Protein AF-A0A7C2UEB3-F1 (afdb_monomer_lite)

Radius of gyration: 16.17 Å; chains: 1; bounding box: 50×46×29 Å

Foldseek 3Di:
DDDPPPPPVPPLPLDADDLVRQQVLQVVLPHHRPQWDDDPVGSQEIEGNDAPDDPSSVVSSVVVSVVSNHDYDYDNDDPDPDD

Secondary structure (DSSP, 8-state):
--------------PPPPHHHHHHHHHHTTPPTTSEE--STTTTEEEE--SS--HHHHHHHHHHHHHTT-EEEE-S-------

pLDDT: mean 84.92, std 16.54, range [39.53, 98.38]

Sequence (83 aa):
MIAALSLSACATTARMHSEAELNSAATACGFALGQLAQDEEEKKLLFIMEANPTAAKQVCVKQWAKQNGLKPVFIDAVDWVRE

Structure (mmCIF, N/CA/C/O backbone):
data_AF-A0A7C2UEB3-F1
#
_entry.id   AF-A0A7C2UEB3-F1
#
loop_
_atom_site.group_PDB
_atom_site.id
_atom_site.type_symbol
_atom_site.label_atom_id
_atom_site.label_alt_id
_atom_site.label_comp_id
_atom_site.label_asym_id
_atom_site.label_entity_id
_atom_site.label_seq_id
_atom_site.pdbx_PDB_ins_code
_atom_site.Cartn_x
_atom_site.Cartn_y
_atom_site.Cartn_z
_atom_site.occupancy
_atom_site.B_iso_or_equiv
_atom_site.auth_seq_id
_atom_site.auth_comp_id
_atom_site.auth_asym_id
_atom_site.auth_atom_id
_atom_site.pdbx_PDB_model_num
ATOM 1 N N . MET A 1 1 ? -32.569 29.111 17.708 1.00 39.53 1 MET A N 1
ATOM 2 C CA . MET A 1 1 ? -32.144 27.721 17.979 1.00 39.53 1 MET A CA 1
ATOM 3 C C . MET A 1 1 ? -30.774 27.532 17.361 1.00 39.53 1 MET A C 1
ATOM 5 O O . MET A 1 1 ? -30.638 27.717 16.161 1.00 39.53 1 MET A O 1
ATOM 9 N N . ILE A 1 2 ? -29.758 27.281 18.184 1.00 53.69 2 ILE A N 1
ATOM 10 C CA . ILE A 1 2 ? -28.374 27.086 17.743 1.00 53.69 2 ILE A CA 1
ATOM 11 C C . ILE A 1 2 ? -28.248 25.614 17.344 1.00 53.69 2 ILE A C 1
ATOM 13 O O . ILE A 1 2 ? -28.362 24.735 18.194 1.00 53.69 2 ILE A O 1
ATOM 17 N N . ALA A 1 3 ? -28.099 25.347 16.048 1.00 57.31 3 ALA A N 1
ATOM 18 C CA . ALA A 1 3 ? -27.857 24.005 15.537 1.00 57.31 3 ALA A CA 1
ATOM 19 C C . ALA A 1 3 ? -26.428 23.586 15.915 1.00 57.31 3 ALA A C 1
ATOM 21 O O . ALA A 1 3 ? -25.454 24.084 15.353 1.00 57.31 3 ALA A O 1
ATOM 22 N N . ALA A 1 4 ? -26.304 22.698 16.900 1.00 58.84 4 ALA A N 1
ATOM 23 C CA . ALA A 1 4 ? -25.045 22.053 17.233 1.00 58.84 4 ALA A CA 1
ATOM 24 C C . ALA A 1 4 ? -24.700 21.051 16.122 1.00 58.84 4 ALA A C 1
ATOM 26 O O . ALA A 1 4 ? -25.212 19.935 16.091 1.00 58.84 4 ALA A O 1
ATOM 27 N N . LEU A 1 5 ? -23.848 21.465 15.184 1.00 62.50 5 LEU A N 1
ATOM 28 C CA . LEU A 1 5 ? -23.172 20.560 14.260 1.00 62.50 5 LEU A CA 1
ATOM 29 C C . LEU A 1 5 ? -22.168 19.738 15.075 1.00 62.50 5 LEU A C 1
ATOM 31 O O . LEU A 1 5 ? -21.028 20.154 15.274 1.00 62.50 5 LEU A O 1
ATOM 35 N N . SER A 1 6 ? -22.595 18.583 15.586 1.00 63.00 6 SER A N 1
ATOM 36 C CA . SER A 1 6 ? -21.674 17.584 16.115 1.00 63.00 6 SER A CA 1
ATOM 37 C C . SER A 1 6 ? -20.836 17.065 14.950 1.00 63.00 6 SER A C 1
ATOM 39 O O . SER A 1 6 ? -21.252 16.164 14.220 1.00 63.00 6 SER A O 1
ATOM 41 N N . LEU A 1 7 ? -19.665 17.670 14.746 1.00 58.28 7 LEU A N 1
ATOM 42 C CA . LEU A 1 7 ? -18.606 17.116 13.916 1.00 58.28 7 LEU A CA 1
ATOM 43 C C . LEU A 1 7 ? -18.161 15.809 14.585 1.00 58.28 7 LEU A C 1
ATOM 45 O O . LEU A 1 7 ? -17.214 15.772 15.368 1.00 58.28 7 LEU A O 1
ATOM 49 N N . SER A 1 8 ? -18.867 14.718 14.295 1.00 58.22 8 SER A N 1
ATOM 50 C CA . SER A 1 8 ? -18.322 13.375 14.420 1.00 58.22 8 SER A CA 1
ATOM 51 C C . SER A 1 8 ? -17.211 13.287 13.383 1.00 58.22 8 SER A C 1
ATOM 53 O O . SER A 1 8 ? -17.403 12.773 12.283 1.00 58.22 8 SER A O 1
ATOM 55 N N . ALA A 1 9 ? -16.053 13.874 13.696 1.00 56.09 9 ALA A N 1
ATOM 56 C CA . ALA A 1 9 ? -14.823 13.526 13.023 1.00 56.09 9 ALA A CA 1
ATOM 57 C C . ALA A 1 9 ? -14.751 12.008 13.150 1.00 56.09 9 ALA A C 1
ATOM 59 O O . ALA A 1 9 ? -14.610 11.484 14.256 1.00 56.09 9 ALA A O 1
ATOM 60 N N . CYS A 1 10 ? -14.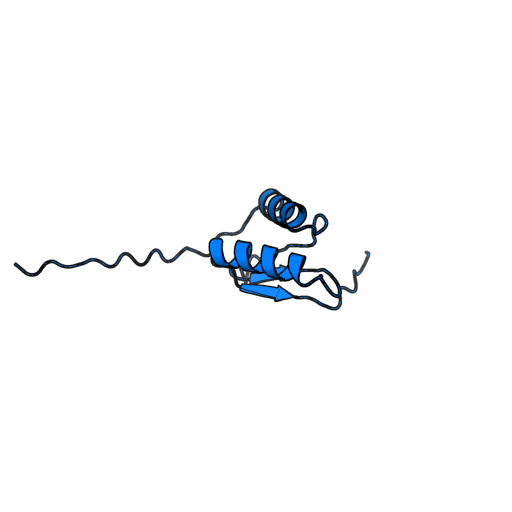970 11.307 12.040 1.00 58.31 10 CYS A N 1
ATOM 61 C CA . CYS A 1 10 ? -14.671 9.896 11.943 1.00 58.31 10 CYS A CA 1
ATOM 62 C C . CYS A 1 10 ? -13.168 9.818 12.182 1.00 58.31 10 CYS A C 1
ATOM 64 O O . CYS A 1 10 ? -12.371 9.970 11.261 1.00 58.31 10 CYS A O 1
ATOM 66 N N . ALA A 1 11 ? -12.776 9.707 13.449 1.00 56.28 11 ALA A N 1
ATOM 67 C CA . ALA A 1 11 ? -11.468 9.247 13.824 1.00 56.28 11 ALA A CA 1
ATOM 68 C C . ALA A 1 11 ? -11.445 7.829 13.280 1.00 56.28 11 ALA A C 1
ATOM 70 O O . ALA A 1 11 ? -11.955 6.915 13.923 1.00 56.28 11 ALA A O 1
ATOM 71 N N . THR A 1 12 ? -10.986 7.679 12.037 1.00 60.22 12 THR A N 1
ATOM 72 C CA . THR A 1 12 ? -10.729 6.383 11.435 1.00 60.22 12 THR A CA 1
ATOM 73 C C . THR A 1 12 ? -9.725 5.747 12.375 1.00 60.22 12 THR A C 1
ATOM 75 O O . THR A 1 12 ? -8.549 6.124 12.407 1.00 60.22 12 THR A O 1
ATOM 78 N N . THR A 1 13 ? -10.227 4.908 13.277 1.00 62.28 13 THR A N 1
ATOM 79 C CA . THR A 1 13 ? -9.399 4.147 14.191 1.00 62.28 13 THR A CA 1
ATOM 80 C C . THR A 1 13 ? -8.443 3.390 13.296 1.00 62.28 13 THR A C 1
ATOM 82 O O . THR A 1 13 ? -8.858 2.783 12.310 1.00 62.28 13 THR A O 1
ATOM 85 N N . ALA A 1 14 ? -7.147 3.547 13.558 1.00 68.31 14 ALA A N 1
ATOM 86 C CA . ALA A 1 14 ? -6.129 2.879 12.773 1.00 68.31 14 ALA A CA 1
ATOM 87 C C . ALA A 1 14 ? -6.385 1.377 12.901 1.00 68.31 14 ALA A C 1
ATOM 89 O O . ALA A 1 14 ? -6.160 0.792 13.963 1.00 68.31 14 ALA A O 1
ATOM 90 N N . ARG A 1 15 ? -6.984 0.800 11.860 1.00 86.50 15 ARG A N 1
ATOM 91 C CA . ARG A 1 15 ? -7.345 -0.608 11.836 1.00 86.50 15 ARG A CA 1
ATOM 92 C C . ARG A 1 15 ? -6.119 -1.392 11.417 1.00 86.50 15 ARG A C 1
ATOM 94 O O . ARG A 1 15 ? -5.393 -0.965 10.521 1.00 86.50 15 ARG A O 1
ATOM 101 N N . MET A 1 16 ? -5.938 -2.546 12.040 1.00 92.44 16 MET A N 1
ATOM 102 C CA . MET A 1 16 ? -5.008 -3.527 11.512 1.00 92.44 16 MET A CA 1
ATOM 103 C C . MET A 1 16 ? -5.643 -4.171 10.279 1.00 92.44 16 MET A C 1
ATOM 105 O O . MET A 1 16 ? -6.787 -4.630 10.345 1.00 92.44 16 MET A O 1
ATOM 109 N N . HIS A 1 17 ? -4.936 -4.152 9.155 1.00 94.62 17 HIS A N 1
ATOM 110 C CA . HIS A 1 17 ? -5.340 -4.873 7.953 1.00 94.62 17 HIS A CA 1
ATOM 111 C C . HIS A 1 17 ? -4.874 -6.316 8.072 1.00 94.62 17 HIS A C 1
ATOM 113 O O . HIS A 1 17 ? -3.742 -6.582 8.467 1.00 94.62 17 HIS A O 1
ATOM 119 N N . SER A 1 18 ? -5.743 -7.255 7.716 1.00 95.50 18 SER A N 1
ATOM 120 C CA . SER A 1 18 ? -5.343 -8.658 7.641 1.00 95.50 18 SER A CA 1
ATOM 121 C C . SER A 1 18 ? -4.279 -8.864 6.560 1.00 95.50 18 SER A C 1
ATOM 123 O O . SER A 1 18 ? -4.204 -8.115 5.582 1.00 95.50 18 SER A O 1
ATOM 125 N N . GLU A 1 19 ? -3.491 -9.930 6.690 1.00 94.75 19 GLU A N 1
ATOM 126 C CA . GLU A 1 19 ? -2.486 -10.294 5.687 1.00 94.75 19 GLU A CA 1
ATOM 127 C C . GLU A 1 19 ? -3.108 -10.470 4.290 1.00 94.75 19 GLU A C 1
ATOM 129 O O . GLU A 1 19 ? -2.548 -10.029 3.290 1.00 94.75 19 GLU A O 1
ATOM 134 N N . ALA A 1 20 ? -4.318 -11.034 4.214 1.00 96.88 20 ALA A N 1
ATOM 135 C CA . ALA A 1 20 ? -5.057 -11.183 2.962 1.00 96.88 20 ALA A CA 1
ATOM 136 C C . ALA A 1 20 ? -5.385 -9.831 2.301 1.00 96.88 20 ALA A C 1
ATOM 138 O O . ALA A 1 20 ? -5.248 -9.691 1.085 1.00 96.88 20 ALA A O 1
ATOM 139 N N . GLU A 1 21 ? -5.782 -8.821 3.082 1.00 97.00 21 GLU A N 1
ATOM 140 C CA . GLU A 1 21 ? -6.044 -7.473 2.564 1.00 97.00 21 GLU A CA 1
ATOM 141 C C . GLU A 1 21 ? -4.762 -6.792 2.080 1.00 97.00 21 GLU A C 1
ATOM 143 O O . GLU A 1 21 ? -4.756 -6.183 1.007 1.00 97.00 21 GLU A O 1
ATOM 148 N N . LEU A 1 22 ? -3.670 -6.928 2.837 1.00 97.06 22 LEU A N 1
ATOM 149 C CA . LEU A 1 22 ? -2.363 -6.384 2.466 1.00 97.06 22 LEU A CA 1
ATOM 150 C C . LEU A 1 22 ? -1.829 -7.039 1.188 1.00 97.06 22 LEU A C 1
ATOM 152 O O . LEU A 1 22 ? -1.401 -6.338 0.274 1.00 97.06 22 LEU A O 1
ATOM 156 N N . ASN A 1 23 ? -1.937 -8.361 1.069 1.00 97.38 23 ASN A N 1
ATOM 157 C CA . ASN A 1 23 ? -1.549 -9.109 -0.127 1.00 97.38 23 ASN A CA 1
ATOM 158 C C . ASN A 1 23 ? -2.421 -8.765 -1.344 1.00 97.38 23 ASN A C 1
ATOM 160 O O . ASN A 1 23 ? -1.916 -8.642 -2.466 1.00 97.38 23 ASN A O 1
ATOM 164 N N . SER A 1 24 ? -3.724 -8.554 -1.140 1.00 98.06 24 SER A N 1
ATOM 165 C CA . SER A 1 24 ? -4.615 -8.083 -2.203 1.00 98.06 24 SER A CA 1
ATOM 166 C C . SER A 1 24 ? -4.222 -6.685 -2.688 1.00 98.06 24 SER A C 1
ATOM 168 O O . SER A 1 24 ? -4.214 -6.443 -3.894 1.00 98.06 24 SER A O 1
ATOM 170 N N . ALA A 1 25 ? -3.874 -5.768 -1.781 1.00 97.38 25 ALA A N 1
ATOM 171 C CA . ALA A 1 25 ? -3.408 -4.429 -2.141 1.00 97.38 25 ALA A CA 1
ATOM 172 C C . ALA A 1 25 ? -2.032 -4.461 -2.827 1.00 97.38 25 ALA A C 1
ATOM 174 O O . ALA A 1 25 ? -1.810 -3.752 -3.811 1.00 97.38 25 ALA A O 1
ATOM 175 N N . ALA A 1 26 ? -1.125 -5.314 -2.341 1.00 97.38 26 ALA A N 1
ATOM 176 C CA . ALA A 1 26 ? 0.210 -5.502 -2.895 1.00 97.38 26 ALA A CA 1
ATOM 177 C C . ALA A 1 26 ? 0.126 -5.919 -4.366 1.00 97.38 26 ALA A C 1
ATOM 179 O O . ALA A 1 26 ? 0.621 -5.213 -5.248 1.00 97.38 26 ALA A O 1
ATOM 180 N N . THR A 1 27 ? -0.584 -7.014 -4.636 1.00 97.75 27 THR A N 1
ATOM 181 C CA . THR A 1 27 ? -0.730 -7.570 -5.987 1.00 97.75 27 THR A CA 1
ATOM 182 C C . THR A 1 27 ? -1.456 -6.617 -6.936 1.00 97.75 27 THR A C 1
ATOM 184 O O . THR A 1 27 ? -1.013 -6.451 -8.072 1.00 97.75 27 THR A O 1
ATOM 187 N N .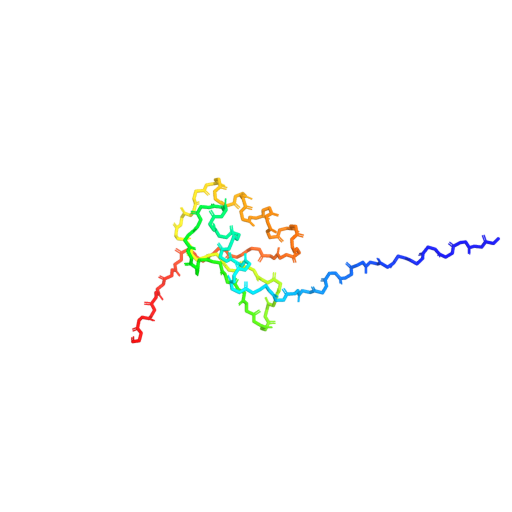 ALA A 1 28 ? -2.491 -5.907 -6.469 1.00 98.00 28 ALA A N 1
ATOM 188 C CA . ALA A 1 28 ? -3.178 -4.883 -7.261 1.00 98.00 28 ALA A CA 1
ATOM 189 C C . ALA A 1 28 ? -2.250 -3.730 -7.694 1.00 98.00 28 ALA A C 1
ATOM 191 O O . ALA A 1 28 ? -2.432 -3.161 -8.770 1.00 98.00 28 ALA A O 1
ATOM 192 N N . CYS A 1 29 ? -1.236 -3.408 -6.886 1.00 97.69 29 CYS A N 1
ATOM 193 C CA . CYS A 1 29 ? -0.232 -2.388 -7.190 1.00 97.69 29 CYS A CA 1
ATOM 194 C C . CYS A 1 29 ? 1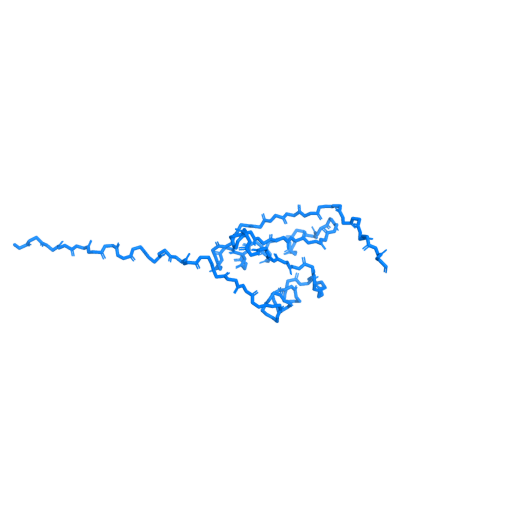.061 -2.940 -7.816 1.00 97.69 29 CYS A C 1
ATOM 196 O O . CYS A 1 29 ? 2.003 -2.174 -8.030 1.00 97.69 29 CYS A O 1
ATOM 198 N N . GLY A 1 30 ? 1.125 -4.239 -8.128 1.00 97.00 30 GLY A N 1
ATOM 199 C CA . GLY A 1 30 ? 2.292 -4.878 -8.746 1.00 97.00 30 GLY A CA 1
ATOM 200 C C . GLY A 1 30 ? 3.436 -5.212 -7.781 1.00 97.00 30 GLY A C 1
ATOM 201 O O . GLY A 1 30 ? 4.572 -5.397 -8.224 1.00 97.00 30 GLY A O 1
ATOM 202 N N . PHE A 1 31 ? 3.168 -5.267 -6.478 1.00 96.25 31 PHE A N 1
ATOM 203 C CA . PHE A 1 31 ? 4.073 -5.823 -5.468 1.00 96.25 31 PHE A CA 1
ATOM 204 C C . PHE A 1 31 ? 3.833 -7.331 -5.297 1.00 96.25 31 PHE A C 1
ATOM 206 O O . PHE A 1 31 ? 2.743 -7.840 -5.568 1.00 96.25 31 PHE A O 1
ATOM 213 N N . ALA A 1 32 ? 4.861 -8.044 -4.848 1.00 94.81 32 ALA A N 1
ATOM 214 C CA . ALA A 1 32 ? 4.777 -9.441 -4.451 1.00 94.81 32 ALA A CA 1
ATOM 215 C C . ALA A 1 32 ? 4.097 -9.599 -3.079 1.00 94.81 32 ALA A C 1
ATOM 217 O O . ALA A 1 32 ? 3.944 -8.645 -2.310 1.00 94.81 32 ALA A O 1
ATOM 218 N N . LEU A 1 33 ? 3.690 -10.832 -2.776 1.00 94.19 33 LEU A N 1
ATOM 219 C CA . LEU A 1 33 ? 3.113 -11.190 -1.481 1.00 94.19 33 LEU A CA 1
ATOM 220 C C . LEU A 1 33 ? 4.117 -10.919 -0.357 1.00 94.19 33 LEU A C 1
ATOM 222 O O . LEU A 1 33 ? 5.316 -11.138 -0.526 1.00 94.19 33 LEU A O 1
ATOM 226 N N . GLY A 1 34 ? 3.618 -10.422 0.773 1.00 92.38 34 GLY A N 1
ATOM 227 C CA . GLY A 1 34 ? 4.446 -10.082 1.928 1.00 92.38 34 GLY A CA 1
ATOM 228 C C . GLY A 1 34 ? 5.284 -8.810 1.777 1.00 92.38 34 GLY A C 1
ATOM 229 O O . GLY A 1 34 ? 6.013 -8.478 2.700 1.00 92.38 34 GLY A O 1
ATOM 230 N N . GLN A 1 35 ? 5.188 -8.064 0.666 1.00 94.81 35 GLN A N 1
ATOM 231 C CA . GLN A 1 35 ? 5.910 -6.788 0.511 1.00 94.81 35 GLN A CA 1
ATOM 232 C C . GLN A 1 35 ? 5.194 -5.585 1.130 1.00 94.81 35 GLN A C 1
ATOM 234 O O . GLN A 1 35 ? 5.772 -4.501 1.191 1.00 94.81 35 GLN A O 1
ATOM 239 N N . LEU A 1 36 ? 3.953 -5.765 1.582 1.00 96.00 36 LEU A N 1
ATOM 240 C CA . LEU A 1 36 ? 3.220 -4.784 2.371 1.00 96.00 36 LEU A CA 1
ATOM 241 C C . LEU A 1 36 ? 2.976 -5.349 3.766 1.00 96.00 36 LEU A C 1
ATOM 243 O O . LEU A 1 36 ? 2.435 -6.445 3.893 1.00 96.00 36 LEU A O 1
ATOM 247 N N . ALA A 1 37 ? 3.340 -4.586 4.794 1.00 94.94 37 ALA A N 1
ATOM 248 C CA . ALA A 1 37 ? 3.159 -4.984 6.186 1.00 94.94 37 ALA A CA 1
ATOM 249 C C . ALA A 1 37 ? 2.659 -3.828 7.056 1.00 94.94 37 ALA A C 1
ATOM 251 O O . ALA A 1 37 ? 2.817 -2.649 6.726 1.00 94.94 37 ALA A O 1
ATOM 252 N N . GLN A 1 38 ? 2.074 -4.190 8.191 1.00 94.12 38 GLN A N 1
ATOM 253 C CA . GLN A 1 38 ? 1.743 -3.288 9.284 1.00 94.12 38 GLN A CA 1
ATOM 254 C C . GLN A 1 38 ? 2.274 -3.876 10.586 1.00 94.12 38 GLN A C 1
ATOM 256 O O . GLN A 1 38 ? 2.372 -5.094 10.713 1.00 94.12 38 GLN A O 1
ATOM 261 N N . ASP A 1 39 ? 2.577 -3.000 11.535 1.00 88.12 39 ASP A N 1
ATOM 262 C CA . ASP A 1 39 ? 2.956 -3.385 12.889 1.00 88.12 39 ASP A CA 1
ATOM 263 C C . ASP A 1 39 ? 1.785 -3.120 13.853 1.00 88.12 39 ASP A C 1
ATOM 265 O O . ASP A 1 39 ? 1.013 -2.171 13.659 1.00 88.12 39 ASP A O 1
ATOM 269 N N . GLU A 1 40 ? 1.613 -3.974 14.862 1.00 84.75 40 GLU A N 1
ATOM 270 C CA . GLU A 1 40 ? 0.550 -3.825 15.859 1.00 84.75 40 GLU A CA 1
ATOM 271 C C . GLU A 1 40 ? 0.778 -2.645 16.807 1.00 84.75 40 GLU A C 1
ATOM 273 O O . GLU A 1 40 ? -0.203 -2.025 17.238 1.00 84.75 40 GLU A O 1
ATOM 278 N N . GLU A 1 41 ? 2.034 -2.320 17.109 1.00 85.94 41 GLU A N 1
ATOM 279 C CA . GLU A 1 41 ? 2.414 -1.150 17.903 1.00 85.94 41 GLU A CA 1
ATOM 280 C C . GLU A 1 41 ? 2.119 0.131 17.089 1.00 85.94 41 GLU A C 1
ATOM 282 O O . GLU A 1 41 ? 1.528 1.097 17.586 1.00 85.94 41 GLU A O 1
ATOM 287 N N . GLU A 1 42 ? 2.348 0.072 15.769 1.00 86.81 42 GLU A N 1
ATOM 288 C CA . GLU A 1 42 ? 2.293 1.206 14.843 1.00 86.81 42 GLU A CA 1
ATOM 289 C C . GLU A 1 42 ? 1.250 1.022 13.722 1.00 86.81 42 GLU A C 1
ATOM 291 O O . GLU A 1 42 ? 1.516 1.225 12.535 1.00 86.81 42 GLU A O 1
ATOM 296 N N . LYS A 1 43 ? -0.008 0.745 14.091 1.00 88.75 43 LYS A N 1
ATOM 297 C CA . LYS A 1 43 ? -1.132 0.426 13.165 1.00 88.75 43 LYS A CA 1
ATOM 298 C C . LYS A 1 43 ? -1.414 1.445 12.053 1.00 88.75 43 LYS A C 1
ATOM 300 O O . LYS A 1 43 ? -2.194 1.181 11.141 1.00 88.75 43 LYS A O 1
ATOM 305 N N . LYS A 1 44 ? -0.857 2.655 12.148 1.00 91.88 44 LYS A N 1
ATOM 306 C CA . LYS A 1 44 ? -0.977 3.701 11.116 1.00 91.88 44 LYS A CA 1
ATOM 307 C C . LYS A 1 44 ? 0.079 3.588 10.030 1.00 91.88 44 LYS A C 1
ATOM 309 O O . LYS A 1 44 ? -0.064 4.261 9.014 1.00 91.88 44 LYS A O 1
ATOM 314 N N . LEU A 1 45 ? 1.144 2.830 10.243 1.00 95.00 45 LEU A N 1
ATOM 315 C CA . LEU A 1 45 ? 2.206 2.673 9.266 1.00 95.00 45 LEU A CA 1
ATOM 316 C C . LEU A 1 45 ? 1.844 1.563 8.280 1.00 95.00 45 LEU A C 1
ATOM 318 O O . LEU A 1 45 ? 1.191 0.579 8.627 1.00 95.00 45 LEU A O 1
ATOM 322 N N . LEU A 1 46 ? 2.245 1.775 7.032 1.00 96.25 46 LEU A N 1
ATOM 323 C CA . LEU A 1 46 ? 2.276 0.762 5.989 1.00 96.25 46 LEU A CA 1
ATOM 324 C C . LEU A 1 46 ? 3.7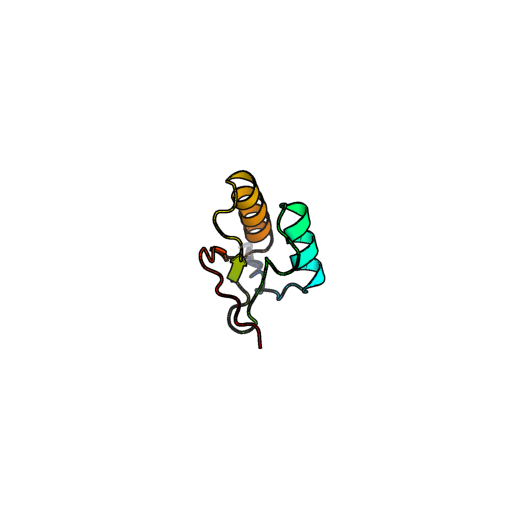22 0.658 5.525 1.00 96.25 46 LEU A C 1
ATOM 326 O O . LEU A 1 46 ? 4.224 1.584 4.888 1.00 96.25 46 LEU A O 1
ATOM 330 N N . PHE A 1 47 ? 4.378 -0.446 5.847 1.00 95.75 47 PHE A N 1
ATOM 331 C CA . PHE A 1 47 ? 5.736 -0.722 5.406 1.00 95.75 47 PHE A CA 1
ATOM 332 C C . PHE A 1 47 ? 5.705 -1.316 4.001 1.00 95.75 47 PHE A C 1
ATOM 334 O O . PHE A 1 47 ? 4.953 -2.254 3.740 1.00 95.75 47 PHE A O 1
ATOM 341 N N . ILE A 1 48 ? 6.511 -0.755 3.101 1.00 95.88 48 ILE A N 1
ATOM 342 C CA . ILE A 1 48 ? 6.685 -1.220 1.725 1.00 95.88 48 ILE A CA 1
ATOM 343 C C . ILE A 1 48 ? 8.110 -1.751 1.576 1.00 95.88 48 ILE A C 1
ATOM 345 O O . ILE A 1 48 ? 9.065 -0.977 1.601 1.00 95.88 48 ILE A O 1
ATOM 349 N N . MET A 1 49 ? 8.231 -3.068 1.421 1.00 93.81 49 MET A N 1
ATOM 350 C CA . MET A 1 49 ? 9.487 -3.824 1.368 1.00 93.81 49 MET A CA 1
ATOM 351 C C . MET A 1 49 ? 9.825 -4.208 -0.078 1.00 93.81 49 MET A C 1
ATOM 353 O O . MET A 1 49 ? 9.723 -5.365 -0.485 1.00 93.81 49 MET A O 1
ATOM 357 N N . GLU A 1 50 ? 10.189 -3.214 -0.879 1.00 91.38 50 GLU A N 1
ATOM 358 C CA . GL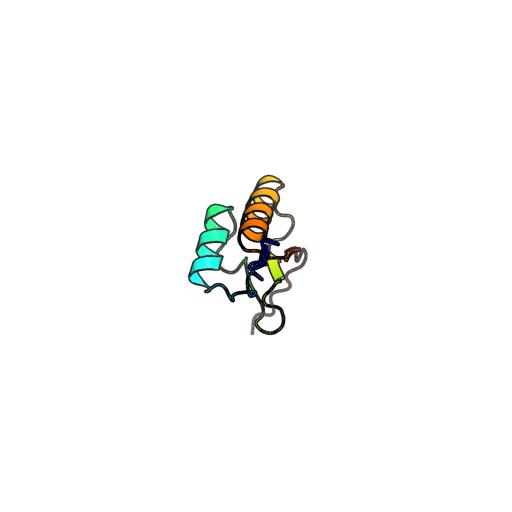U A 1 50 ? 10.626 -3.376 -2.268 1.00 91.38 50 GLU A CA 1
ATOM 359 C C . GLU A 1 50 ? 11.785 -2.412 -2.493 1.00 91.38 50 GLU A C 1
ATOM 361 O O . GLU A 1 50 ? 11.654 -1.219 -2.224 1.00 91.38 50 GLU A O 1
ATOM 366 N N . ALA A 1 51 ? 12.896 -2.913 -3.025 1.00 89.50 51 ALA A N 1
ATOM 367 C CA . ALA A 1 51 ? 14.008 -2.060 -3.409 1.00 89.50 51 ALA A CA 1
ATOM 368 C C . ALA A 1 51 ? 13.672 -1.333 -4.718 1.00 89.50 51 ALA A C 1
ATOM 370 O O . ALA A 1 51 ? 13.366 -1.967 -5.728 1.00 89.50 51 ALA A O 1
ATOM 371 N N . ASN A 1 52 ? 13.776 -0.002 -4.720 1.00 89.19 52 ASN A N 1
ATOM 372 C CA . ASN A 1 52 ? 13.570 0.838 -5.907 1.00 89.19 52 ASN A CA 1
ATOM 373 C C . ASN A 1 52 ? 12.232 0.583 -6.650 1.00 89.19 52 ASN A C 1
ATOM 375 O O . ASN A 1 52 ? 12.235 0.337 -7.863 1.00 89.19 52 ASN A O 1
ATOM 379 N N . PRO A 1 53 ? 11.064 0.660 -5.979 1.00 93.12 53 PRO A N 1
ATOM 380 C CA . PRO A 1 53 ? 9.777 0.489 -6.642 1.00 93.12 53 PRO A CA 1
ATOM 381 C C . PRO A 1 53 ? 9.597 1.546 -7.730 1.00 93.12 53 PRO A C 1
ATOM 383 O O . PRO A 1 53 ? 9.850 2.735 -7.511 1.00 93.12 53 PRO A O 1
ATOM 386 N N . THR A 1 54 ? 9.089 1.134 -8.893 1.00 95.94 54 THR A N 1
ATOM 387 C CA . THR A 1 54 ? 8.779 2.072 -9.982 1.00 95.94 54 THR A CA 1
ATOM 388 C C . THR A 1 54 ? 7.805 3.161 -9.518 1.00 95.94 54 THR A C 1
ATOM 390 O O . THR A 1 54 ? 6.976 2.941 -8.630 1.00 95.94 54 THR A O 1
ATOM 393 N N . ALA A 1 55 ? 7.844 4.334 -10.156 1.00 96.50 55 ALA A N 1
ATOM 394 C CA . ALA A 1 55 ? 6.947 5.441 -9.818 1.00 96.50 55 ALA A CA 1
ATOM 395 C C . ALA A 1 55 ? 5.458 5.035 -9.858 1.00 96.50 55 ALA A C 1
ATOM 397 O O . ALA A 1 55 ? 4.685 5.453 -8.999 1.00 96.50 55 ALA A O 1
ATOM 398 N N . ALA A 1 56 ? 5.067 4.166 -10.798 1.00 97.44 56 ALA A N 1
ATOM 399 C CA . ALA A 1 56 ? 3.705 3.645 -10.895 1.00 97.44 56 ALA A CA 1
ATOM 400 C C . ALA A 1 56 ? 3.310 2.810 -9.663 1.00 97.44 56 ALA A C 1
ATOM 402 O O . ALA A 1 56 ? 2.263 3.068 -9.063 1.00 97.44 56 ALA A O 1
ATOM 403 N N . LYS A 1 57 ? 4.177 1.876 -9.234 1.00 97.06 57 LYS A N 1
ATOM 404 C CA . LYS A 1 57 ? 3.970 1.090 -8.005 1.00 97.06 57 LYS A CA 1
ATOM 405 C C . LYS A 1 57 ? 3.831 2.010 -6.787 1.00 97.06 57 LYS A C 1
ATOM 407 O O . LYS A 1 57 ? 2.897 1.864 -5.998 1.00 97.06 57 LYS A O 1
ATOM 412 N N . GLN A 1 58 ? 4.721 3.001 -6.664 1.00 97.12 58 GLN A N 1
ATOM 413 C CA . GLN A 1 58 ? 4.704 3.956 -5.552 1.00 97.12 58 GLN A CA 1
ATOM 414 C C . GLN A 1 58 ? 3.406 4.763 -5.490 1.00 97.12 58 GLN A C 1
ATOM 416 O O . GLN A 1 58 ? 2.841 4.932 -4.412 1.00 97.12 58 GLN A O 1
ATOM 421 N N . VAL A 1 59 ? 2.937 5.285 -6.626 1.00 98.12 59 VAL A N 1
ATOM 422 C CA . VAL A 1 59 ? 1.697 6.071 -6.682 1.00 98.12 59 VAL A CA 1
ATOM 423 C C . VAL A 1 59 ? 0.499 5.210 -6.287 1.00 98.12 59 VAL A C 1
ATOM 425 O O . VAL A 1 59 ? -0.292 5.640 -5.447 1.00 98.12 59 VAL A O 1
ATOM 428 N N . CYS A 1 60 ? 0.406 3.988 -6.819 1.00 98.38 60 CYS A N 1
ATOM 429 C CA . CYS A 1 60 ? -0.685 3.066 -6.507 1.00 98.38 60 CYS A CA 1
ATOM 430 C C . CYS A 1 60 ? -0.777 2.774 -5.002 1.00 98.38 60 CYS A C 1
ATOM 432 O O . CYS A 1 60 ? -1.818 3.011 -4.384 1.00 98.38 60 CYS A O 1
ATOM 434 N N . VAL A 1 61 ? 0.328 2.346 -4.379 1.00 97.69 61 VAL A N 1
ATOM 435 C CA . VAL A 1 61 ? 0.308 1.980 -2.953 1.00 97.69 61 VAL A CA 1
ATOM 436 C C . VAL A 1 61 ? 0.098 3.194 -2.048 1.00 97.69 61 VAL A C 1
ATOM 438 O O . VAL A 1 61 ? -0.628 3.103 -1.061 1.00 97.69 61 VAL A O 1
ATOM 441 N N . LYS A 1 62 ? 0.646 4.368 -2.402 1.00 97.69 62 LYS A N 1
ATOM 442 C CA . LYS A 1 62 ? 0.396 5.621 -1.666 1.00 97.69 62 LYS A CA 1
ATOM 443 C C . LYS A 1 62 ? -1.081 6.016 -1.717 1.00 97.69 62 LYS A C 1
ATOM 445 O O . LYS A 1 62 ? -1.618 6.500 -0.721 1.00 97.69 62 LYS A O 1
ATOM 450 N N . GLN A 1 63 ? -1.743 5.811 -2.854 1.00 97.81 63 GLN A N 1
ATOM 451 C CA . GLN A 1 63 ? -3.170 6.086 -2.996 1.00 97.81 63 GLN A CA 1
ATOM 452 C C . GLN A 1 63 ? -4.013 5.134 -2.145 1.00 97.81 63 GLN A C 1
ATOM 454 O O . GLN A 1 63 ? -4.895 5.599 -1.420 1.00 97.81 63 GLN A O 1
ATOM 459 N N . TRP A 1 64 ? -3.703 3.837 -2.172 1.00 96.88 64 TRP A N 1
ATOM 460 C CA . TRP A 1 64 ? -4.366 2.851 -1.320 1.00 96.88 64 TRP A CA 1
ATOM 461 C C . TRP A 1 64 ? -4.153 3.150 0.174 1.00 96.88 64 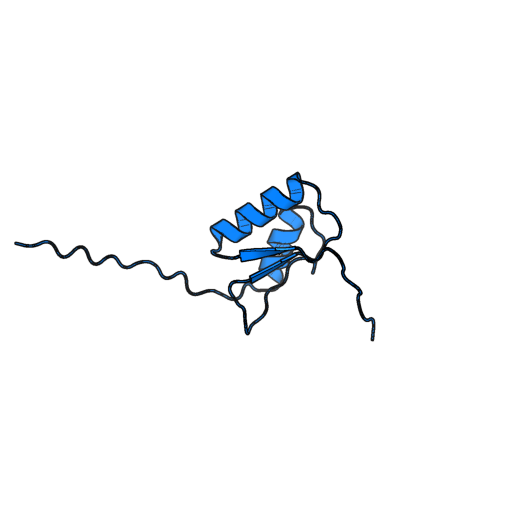TRP A C 1
ATOM 463 O O . TRP A 1 64 ? -5.115 3.179 0.944 1.00 96.88 64 TRP A O 1
ATOM 473 N N . ALA A 1 65 ? -2.920 3.474 0.576 1.00 95.81 65 ALA A N 1
ATOM 474 C CA . ALA A 1 65 ? -2.585 3.861 1.945 1.00 95.81 65 ALA A CA 1
ATOM 475 C C . ALA A 1 65 ? -3.403 5.079 2.396 1.00 95.81 65 ALA A C 1
ATOM 477 O O . ALA A 1 65 ? -4.033 5.052 3.451 1.00 95.81 65 ALA A O 1
ATOM 478 N N . LYS A 1 66 ? -3.478 6.121 1.558 1.00 94.88 66 LYS A N 1
ATOM 479 C CA . LYS A 1 66 ? -4.265 7.329 1.836 1.00 94.88 66 LYS A CA 1
ATOM 480 C C . LYS A 1 66 ? -5.751 7.023 2.035 1.00 94.88 66 LYS A C 1
ATOM 482 O O . LYS A 1 66 ? -6.356 7.572 2.952 1.00 94.88 66 LYS A O 1
ATOM 487 N N . GLN A 1 67 ? -6.336 6.164 1.198 1.00 93.88 67 GLN A N 1
ATOM 488 C CA . GLN A 1 67 ? -7.746 5.765 1.308 1.00 93.88 67 GLN A CA 1
ATOM 489 C C . GLN A 1 67 ? -8.040 4.999 2.605 1.00 93.88 67 GLN A C 1
ATOM 491 O O . GLN A 1 67 ? -9.138 5.113 3.141 1.00 93.88 67 GLN A O 1
ATOM 496 N N . ASN A 1 68 ? -7.047 4.282 3.135 1.00 93.44 68 ASN A N 1
ATOM 497 C CA . ASN A 1 68 ? -7.153 3.519 4.379 1.00 93.44 68 ASN A CA 1
ATOM 498 C C . ASN A 1 68 ? -6.595 4.265 5.608 1.00 93.44 68 ASN A C 1
ATOM 500 O O . ASN A 1 68 ? -6.487 3.687 6.686 1.00 93.44 68 ASN A O 1
ATOM 504 N N . GLY A 1 69 ? -6.246 5.552 5.476 1.00 92.38 69 GLY A N 1
ATOM 505 C CA . GLY A 1 69 ? -5.731 6.361 6.587 1.00 92.38 69 GLY A CA 1
ATOM 506 C C . GLY A 1 69 ? -4.335 5.955 7.078 1.00 92.38 69 GLY A C 1
ATOM 507 O O . GLY A 1 69 ? -3.987 6.230 8.227 1.00 92.38 69 GLY A O 1
ATOM 508 N N . LEU A 1 70 ? -3.543 5.310 6.220 1.00 94.25 70 LEU A N 1
ATOM 509 C CA . LEU A 1 70 ? -2.202 4.816 6.518 1.00 94.25 70 LEU A CA 1
ATOM 510 C C . LEU A 1 70 ? -1.111 5.782 6.038 1.00 94.25 70 LEU A C 1
ATOM 512 O O . LEU A 1 70 ? -1.280 6.538 5.077 1.00 94.25 70 LEU A O 1
ATOM 516 N N . LYS A 1 71 ? 0.043 5.722 6.699 1.00 95.06 71 LYS A N 1
ATOM 517 C CA . LYS A 1 71 ? 1.272 6.437 6.356 1.00 95.06 71 LYS A CA 1
ATOM 518 C C . LYS A 1 71 ? 2.257 5.458 5.701 1.00 95.06 71 LYS A C 1
ATOM 520 O O . LYS A 1 71 ? 2.747 4.566 6.390 1.00 95.06 71 LYS A O 1
ATOM 525 N N . PRO A 1 72 ? 2.550 5.605 4.399 1.00 95.38 72 PRO A N 1
ATOM 526 C CA . PRO A 1 72 ? 3.469 4.716 3.701 1.00 95.38 72 PRO A CA 1
ATOM 527 C C . PRO A 1 72 ? 4.927 4.997 4.090 1.00 95.38 72 PRO A C 1
ATOM 529 O O . PRO A 1 72 ? 5.357 6.152 4.088 1.00 95.38 72 PRO A O 1
ATOM 532 N N . VAL A 1 73 ? 5.681 3.935 4.369 1.00 94.69 73 VAL A N 1
ATOM 533 C CA . VAL A 1 73 ? 7.114 3.947 4.691 1.00 94.69 73 VAL A CA 1
ATOM 534 C C . VAL A 1 73 ? 7.824 2.984 3.744 1.00 94.69 73 VAL A C 1
ATOM 536 O O . VAL A 1 73 ? 7.563 1.786 3.769 1.00 94.69 73 VAL A O 1
ATOM 539 N N . PHE A 1 74 ? 8.703 3.506 2.893 1.00 93.00 74 PHE A N 1
ATOM 540 C CA . PHE A 1 74 ? 9.484 2.691 1.963 1.00 93.00 74 PHE A CA 1
ATOM 541 C C . PHE A 1 74 ? 10.763 2.219 2.645 1.00 93.00 74 PHE A C 1
ATOM 543 O O . PHE A 1 74 ? 11.507 3.030 3.194 1.00 93.00 74 PHE A O 1
ATOM 550 N N . ILE A 1 75 ? 10.987 0.910 2.619 1.00 89.94 75 ILE A N 1
ATOM 551 C CA . ILE A 1 75 ? 12.181 0.264 3.151 1.00 89.94 75 ILE A CA 1
ATOM 552 C C . ILE A 1 75 ? 13.040 -0.125 1.946 1.00 89.94 75 ILE A C 1
ATOM 554 O O . ILE A 1 75 ? 12.814 -1.155 1.317 1.00 89.94 75 ILE A O 1
ATOM 558 N N . ASP A 1 76 ? 14.004 0.734 1.608 1.00 75.62 76 ASP A N 1
ATOM 559 C CA . ASP A 1 76 ? 14.857 0.576 0.419 1.00 75.62 76 ASP A CA 1
ATOM 560 C C . ASP A 1 76 ? 15.922 -0.531 0.565 1.00 75.62 76 ASP A C 1
ATOM 562 O O . ASP A 1 76 ? 16.507 -0.957 -0.431 1.00 75.62 76 ASP A O 1
ATOM 566 N N . ALA A 1 77 ? 16.162 -1.027 1.785 1.00 63.56 77 ALA A N 1
ATOM 567 C CA . ALA A 1 77 ? 17.113 -2.098 2.075 1.00 63.56 77 ALA A CA 1
ATOM 568 C C . ALA A 1 77 ? 16.447 -3.163 2.954 1.00 63.56 77 ALA A C 1
ATOM 570 O O . ALA A 1 77 ? 16.227 -2.946 4.144 1.00 63.56 77 ALA A O 1
ATOM 571 N N . VAL A 1 78 ? 16.106 -4.306 2.359 1.00 60.28 78 VAL A N 1
ATOM 572 C CA . VAL A 1 78 ? 15.558 -5.454 3.090 1.00 60.28 78 VAL A CA 1
ATOM 573 C C . VAL A 1 78 ? 16.639 -6.531 3.145 1.00 60.28 78 VAL A C 1
ATOM 575 O O . VAL A 1 78 ? 16.729 -7.374 2.254 1.00 60.28 78 VAL A O 1
ATOM 578 N N . ASP A 1 79 ? 17.494 -6.481 4.168 1.00 58.41 79 ASP A N 1
ATOM 579 C CA . ASP A 1 79 ? 18.317 -7.637 4.533 1.00 58.41 79 ASP A CA 1
ATOM 580 C C . ASP A 1 79 ? 17.397 -8.648 5.225 1.00 58.41 79 ASP A C 1
ATOM 582 O O . ASP A 1 79 ? 17.087 -8.543 6.411 1.00 58.41 79 ASP A O 1
ATOM 586 N N . TRP A 1 80 ? 16.893 -9.612 4.455 1.00 56.66 80 TRP A N 1
ATOM 587 C CA . TRP A 1 80 ? 16.121 -10.723 5.000 1.00 56.66 80 TRP A CA 1
ATOM 588 C C . TRP A 1 80 ? 17.054 -11.619 5.818 1.00 56.66 80 TRP A C 1
ATOM 590 O O . TRP A 1 80 ? 17.832 -12.390 5.252 1.00 56.66 80 TRP A O 1
ATOM 600 N N . VAL A 1 81 ? 16.969 -11.546 7.146 1.00 58.91 81 VAL A N 1
ATOM 601 C CA . VAL A 1 81 ? 17.573 -12.559 8.018 1.00 58.91 81 VAL A CA 1
ATOM 602 C C . VAL A 1 81 ? 16.785 -13.853 7.806 1.00 58.91 81 VAL A C 1
ATOM 604 O O . VAL A 1 81 ? 15.660 -13.991 8.276 1.00 58.91 81 VAL A O 1
ATOM 607 N N . ARG A 1 82 ? 17.342 -14.780 7.021 1.00 50.72 82 ARG A N 1
ATOM 608 C CA . ARG A 1 82 ? 16.878 -16.172 7.003 1.00 50.72 82 ARG A CA 1
ATOM 609 C C . ARG A 1 82 ? 17.384 -16.843 8.273 1.00 50.72 82 ARG A C 1
ATOM 611 O O . ARG A 1 82 ? 18.597 -16.955 8.440 1.00 50.72 82 ARG A O 1
ATOM 618 N N . GLU A 1 83 ? 16.461 -17.271 9.123 1.00 48.62 83 GLU A N 1
ATOM 619 C CA . GLU A 1 83 ? 16.713 -18.244 10.192 1.00 48.62 83 GLU A CA 1
ATOM 620 C C . GLU A 1 83 ? 16.772 -19.673 9.632 1.00 48.62 83 GLU A C 1
ATOM 622 O O . GLU A 1 83 ? 16.021 -19.968 8.668 1.00 48.62 83 GLU A O 1
#